Protein AF-A0A3N5NB11-F1 (afdb_monomer)

Sequence (56 aa):
GKYEKAIAAYDNALKIVPADADVLFNKGTTLVKLGKTPEAMKCFETATQMYTSGLG

Solvent-accessible surface area (backbone atoms only — not comparable to full-atom values): 3073 Å² total; per-residue (Å²): 109,75,59,58,55,50,44,55,51,38,55,54,48,36,72,76,44,76,80,45,40,67,52,27,43,55,39,16,57,50,26,45,78,69,69,39,49,74,65,14,49,53,25,45,50,56,34,50,49,55,65,58,64,71,76,113

Nearest PDB structures (foldseek):
  5fzq-assembly1_B  TM=9.162E-01  e=1.733E-02  synthetic construct
  3vty-assembly4_D  TM=9.198E-01  e=1.094E-01  Candidatus Magnetobacterium bavaricum
  5w5i-assembly1_C  TM=8.572E-01  e=3.738E-01  Homo sapiens
  5udj-assembly1_A  TM=8.801E-01  e=5.404E-01  Homo sapiens
  5udl-assembly1_A  TM=8.683E-01  e=1.129E+00  Homo sapiens

Structure (mmCIF, N/CA/C/O backbone):
data_AF-A0A3N5NB11-F1
#
_entry.id   AF-A0A3N5NB11-F1
#
loop_
_atom_site.group_PDB
_atom_site.id
_atom_site.type_symbol
_atom_site.label_atom_id
_atom_site.label_alt_id
_atom_site.label_comp_id
_atom_site.label_asym_id
_atom_site.label_entity_id
_atom_site.label_seq_id
_atom_site.pdbx_PDB_ins_code
_atom_site.Cartn_x
_atom_site.Cartn_y
_atom_site.Cartn_z
_atom_site.occupancy
_atom_site.B_iso_or_equiv
_atom_site.auth_seq_id
_atom_site.auth_comp_id
_atom_site.auth_asym_id
_atom_site.auth_atom_id
_atom_site.pdbx_PDB_model_num
ATOM 1 N N . GLY A 1 1 ? -15.415 -4.292 4.502 1.00 81.69 1 GLY A N 1
ATOM 2 C CA . GLY A 1 1 ? -15.991 -3.000 4.075 1.00 81.69 1 GLY A CA 1
ATOM 3 C C . GLY A 1 1 ? -15.592 -2.640 2.648 1.00 81.69 1 GLY A C 1
ATOM 4 O O . GLY A 1 1 ? -15.066 -3.478 1.919 1.00 81.69 1 GLY A O 1
ATOM 5 N N . LYS A 1 2 ? -15.904 -1.410 2.206 1.00 88.94 2 LYS A N 1
ATOM 6 C CA . LYS A 1 2 ? -15.568 -0.919 0.850 1.00 88.94 2 LYS A CA 1
ATOM 7 C C . LYS A 1 2 ? -14.048 -0.847 0.622 1.00 88.94 2 LYS A C 1
ATOM 9 O O . LYS A 1 2 ? -13.592 -1.116 -0.483 1.00 88.94 2 LYS A O 1
ATOM 14 N N . TYR A 1 3 ? -13.280 -0.545 1.668 1.00 91.44 3 TYR A N 1
ATOM 15 C CA . TYR A 1 3 ? -11.823 -0.423 1.602 1.00 91.44 3 TYR A CA 1
ATOM 16 C C . TYR A 1 3 ? -11.117 -1.767 1.404 1.00 91.44 3 TYR A C 1
ATOM 18 O O . TYR A 1 3 ? -10.170 -1.860 0.636 1.00 91.44 3 TYR A O 1
ATOM 26 N N . GLU A 1 4 ? -11.613 -2.835 2.018 1.00 92.06 4 GLU A N 1
ATOM 27 C CA . GLU A 1 4 ? -11.052 -4.180 1.881 1.00 92.06 4 GLU A CA 1
ATOM 28 C C . GLU A 1 4 ? -11.302 -4.747 0.479 1.00 92.06 4 GLU A C 1
ATOM 30 O O . GLU A 1 4 ? -10.431 -5.409 -0.078 1.00 92.06 4 GLU A O 1
ATOM 35 N N . LYS A 1 5 ? -12.445 -4.415 -0.143 1.00 95.44 5 LYS A N 1
ATOM 36 C CA . LYS A 1 5 ? -12.691 -4.723 -1.563 1.00 95.44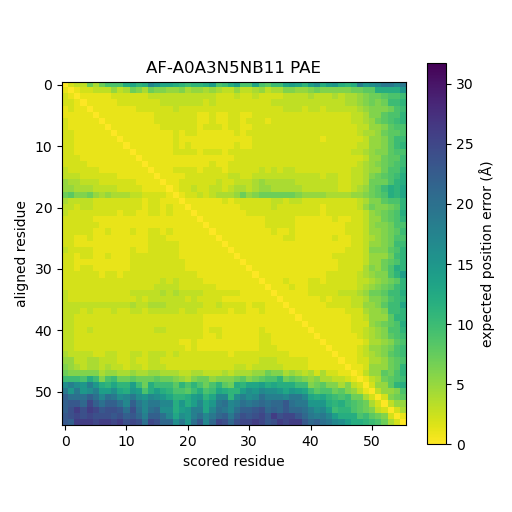 5 LYS A CA 1
ATOM 37 C C . LYS A 1 5 ? -11.737 -3.960 -2.487 1.00 95.44 5 LYS A C 1
ATOM 39 O O . LYS A 1 5 ? -11.251 -4.541 -3.451 1.00 95.44 5 LYS A O 1
ATOM 44 N N . ALA A 1 6 ? -11.457 -2.688 -2.190 1.00 96.06 6 ALA A N 1
ATOM 45 C CA . ALA A 1 6 ? -10.495 -1.894 -2.954 1.00 96.06 6 ALA A CA 1
ATOM 46 C C . ALA A 1 6 ? -9.076 -2.473 -2.846 1.00 96.06 6 ALA A C 1
ATOM 48 O O . ALA A 1 6 ? -8.417 -2.652 -3.863 1.00 96.06 6 ALA A O 1
ATOM 49 N N . ILE A 1 7 ? -8.643 -2.860 -1.641 1.00 96.69 7 ILE A N 1
ATOM 50 C CA . ILE A 1 7 ? -7.345 -3.520 -1.431 1.00 96.69 7 ILE A CA 1
ATOM 51 C C . ILE A 1 7 ? -7.243 -4.806 -2.255 1.00 96.69 7 ILE A C 1
ATOM 53 O O . ILE A 1 7 ? -6.259 -4.979 -2.965 1.00 96.69 7 ILE A O 1
ATOM 57 N N . ALA A 1 8 ? -8.274 -5.657 -2.243 1.00 96.75 8 ALA A N 1
ATOM 58 C CA . ALA A 1 8 ? -8.280 -6.881 -3.043 1.00 96.75 8 ALA A CA 1
ATOM 59 C C . ALA A 1 8 ? -8.214 -6.607 -4.560 1.00 96.75 8 ALA A C 1
ATOM 61 O O . ALA A 1 8 ? -7.581 -7.359 -5.302 1.00 96.75 8 ALA A O 1
ATOM 62 N N . ALA A 1 9 ? -8.848 -5.529 -5.033 1.00 97.56 9 ALA A N 1
ATOM 63 C CA . ALA A 1 9 ? -8.750 -5.109 -6.429 1.00 97.56 9 ALA A CA 1
ATOM 64 C C . ALA A 1 9 ? -7.324 -4.655 -6.782 1.00 97.56 9 ALA A C 1
ATOM 66 O O . ALA A 1 9 ? -6.788 -5.092 -7.799 1.00 97.56 9 ALA A O 1
ATOM 67 N N . TYR A 1 10 ? -6.687 -3.857 -5.919 1.00 97.56 10 TYR A N 1
ATOM 68 C CA . TYR A 1 10 ? -5.291 -3.455 -6.098 1.00 97.56 10 TYR A CA 1
ATOM 69 C C . TYR A 1 10 ? -4.340 -4.652 -6.058 1.00 97.56 10 TYR A C 1
ATOM 71 O O . TYR A 1 10 ? -3.449 -4.740 -6.891 1.00 97.56 10 TYR A O 1
ATOM 79 N N . ASP A 1 11 ? -4.554 -5.618 -5.162 1.00 96.88 11 ASP A N 1
ATOM 80 C CA . ASP A 1 11 ? -3.755 -6.848 -5.114 1.00 96.88 11 ASP A CA 1
ATOM 81 C C . ASP A 1 11 ? -3.839 -7.644 -6.416 1.00 96.88 11 ASP A C 1
ATOM 83 O O . ASP A 1 11 ? -2.842 -8.198 -6.869 1.00 96.88 11 ASP A O 1
ATOM 87 N N . ASN A 1 12 ? -5.015 -7.699 -7.044 1.00 97.25 12 ASN A N 1
ATOM 88 C CA . ASN A 1 12 ? -5.157 -8.352 -8.341 1.00 97.25 12 ASN A CA 1
ATOM 89 C C . ASN A 1 12 ? -4.497 -7.554 -9.469 1.00 97.25 12 ASN A C 1
ATOM 91 O O . ASN A 1 12 ? -3.860 -8.160 -10.324 1.00 97.25 12 ASN A O 1
ATOM 95 N N . ALA A 1 13 ? -4.587 -6.222 -9.452 1.00 96.75 13 ALA A N 1
ATOM 96 C CA . ALA A 1 13 ? -3.872 -5.380 -10.410 1.00 96.75 13 ALA A CA 1
ATOM 97 C C . ALA A 1 13 ? -2.347 -5.559 -10.287 1.00 96.75 13 ALA A C 1
ATOM 99 O O . ALA A 1 13 ? -1.672 -5.768 -11.292 1.00 96.75 13 ALA A O 1
ATOM 100 N N . LEU A 1 14 ? -1.819 -5.617 -9.060 1.00 95.38 14 LEU A N 1
ATOM 101 C CA . LEU A 1 14 ? -0.395 -5.846 -8.789 1.00 95.38 14 LEU A CA 1
ATOM 102 C C . LEU A 1 14 ? 0.075 -7.267 -9.137 1.00 95.38 14 LEU A C 1
ATOM 104 O O . LEU A 1 14 ? 1.265 -7.492 -9.305 1.00 95.38 14 LEU A O 1
ATOM 108 N N . LYS A 1 15 ? -0.817 -8.249 -9.301 1.00 95.94 15 LYS A N 1
ATOM 109 C CA 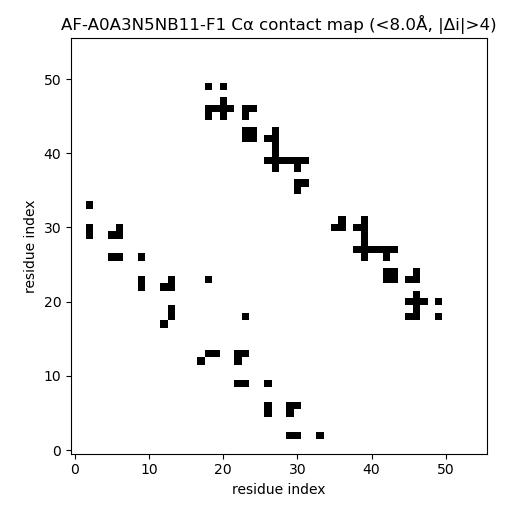. LYS A 1 15 ? -0.419 -9.547 -9.883 1.00 95.94 15 LYS A CA 1
ATOM 110 C C . LYS A 1 15 ? -0.139 -9.450 -11.382 1.00 95.94 15 LYS A C 1
ATOM 112 O O . LYS A 1 15 ? 0.614 -10.265 -11.900 1.00 95.94 15 LYS A O 1
ATOM 117 N N . ILE A 1 16 ? -0.770 -8.496 -12.069 1.00 95.81 16 ILE A N 1
ATOM 118 C CA . ILE A 1 16 ? -0.619 -8.277 -13.513 1.00 95.81 16 ILE A CA 1
ATOM 119 C C . ILE A 1 16 ? 0.554 -7.326 -13.767 1.00 95.81 16 ILE A C 1
ATOM 121 O O . ILE A 1 16 ? 1.406 -7.611 -14.603 1.00 95.81 16 ILE A 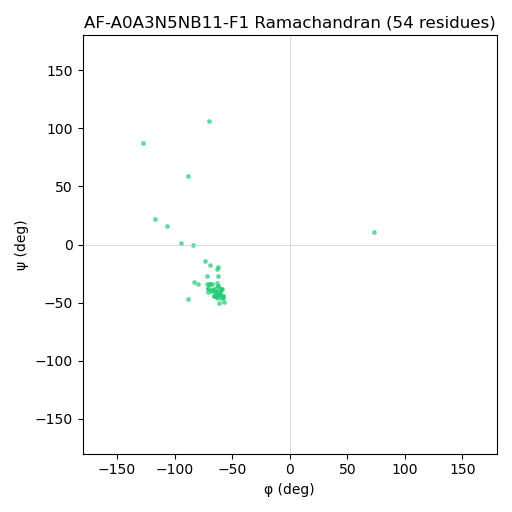O 1
ATOM 125 N N . VAL A 1 17 ? 0.616 -6.224 -13.014 1.00 92.06 17 VAL A N 1
ATOM 126 C CA . VAL A 1 17 ? 1.687 -5.222 -13.081 1.00 92.06 17 VAL A CA 1
ATOM 127 C C . VAL A 1 17 ? 2.239 -4.993 -11.665 1.00 92.06 17 VAL A C 1
ATOM 129 O O . VAL A 1 17 ? 1.767 -4.107 -10.953 1.00 92.06 17 VAL A O 1
ATOM 132 N N . PRO A 1 18 ? 3.234 -5.787 -11.223 1.00 87.31 18 PRO A N 1
ATOM 133 C CA . PRO A 1 18 ? 3.730 -5.767 -9.837 1.00 87.31 18 PRO A CA 1
ATOM 134 C C . PRO A 1 18 ? 4.341 -4.453 -9.359 1.00 87.31 18 PRO A C 1
ATOM 136 O O . P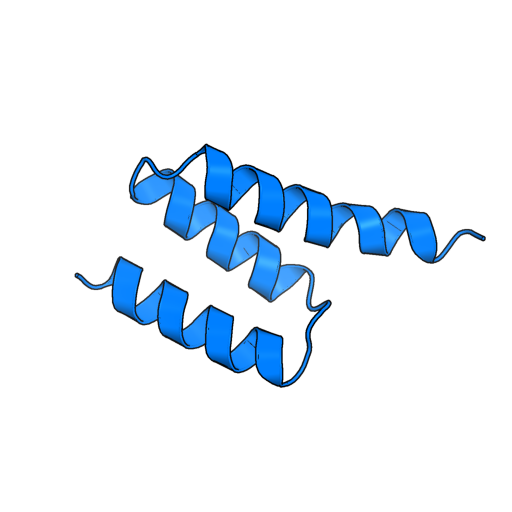RO A 1 18 ? 4.448 -4.231 -8.156 1.00 87.31 18 PRO A O 1
ATOM 139 N N . ALA A 1 19 ? 4.735 -3.595 -10.294 1.00 86.81 19 ALA A N 1
ATOM 140 C CA . ALA A 1 19 ? 5.460 -2.357 -10.045 1.00 86.81 19 ALA A CA 1
ATOM 141 C C . ALA A 1 19 ? 4.668 -1.107 -10.469 1.00 86.81 19 ALA A C 1
ATOM 143 O O . ALA A 1 19 ? 5.255 -0.060 -10.727 1.00 86.81 19 ALA A O 1
ATOM 144 N N . ASP A 1 20 ? 3.341 -1.207 -10.572 1.00 93.38 20 ASP A N 1
ATOM 145 C CA . ASP A 1 20 ? 2.500 -0.053 -10.889 1.00 93.38 20 ASP A CA 1
ATOM 146 C C . ASP A 1 20 ? 2.466 0.925 -9.699 1.00 93.38 20 ASP A C 1
ATOM 148 O O . ASP A 1 20 ? 1.847 0.664 -8.659 1.00 93.38 20 ASP A O 1
ATOM 152 N N . ALA A 1 21 ? 3.172 2.049 -9.848 1.00 92.38 21 ALA A N 1
ATOM 153 C CA . ALA A 1 21 ? 3.331 3.056 -8.806 1.00 92.38 21 ALA A CA 1
ATOM 154 C C . ALA A 1 21 ? 1.995 3.697 -8.394 1.00 92.38 21 ALA A C 1
ATOM 156 O O . ALA A 1 21 ? 1.793 3.959 -7.206 1.00 92.38 21 ALA A O 1
ATOM 157 N N . ASP A 1 22 ? 1.066 3.891 -9.333 1.00 94.06 22 ASP A N 1
ATOM 158 C CA . ASP A 1 22 ? -0.243 4.486 -9.054 1.00 94.06 22 ASP A CA 1
ATOM 159 C C . ASP A 1 22 ? -1.118 3.513 -8.259 1.00 94.06 22 ASP A C 1
ATOM 161 O O . ASP A 1 22 ? -1.792 3.896 -7.295 1.00 94.06 22 ASP A O 1
ATOM 165 N N . VAL A 1 23 ? -1.083 2.226 -8.610 1.00 96.62 23 VAL A N 1
ATOM 166 C CA . VAL A 1 23 ? -1.807 1.180 -7.875 1.00 96.62 23 VAL A CA 1
ATOM 167 C C . VAL A 1 23 ? -1.244 1.015 -6.461 1.00 96.62 23 VAL A C 1
ATOM 169 O O . VAL A 1 23 ? -2.015 0.948 -5.498 1.00 96.62 23 VAL A O 1
ATOM 172 N N . LEU A 1 24 ? 0.083 0.995 -6.307 1.00 96.12 24 LEU A N 1
ATOM 173 C CA . LEU A 1 24 ? 0.745 0.940 -5.001 1.00 96.12 24 LEU A CA 1
ATOM 174 C C . LEU A 1 24 ? 0.406 2.166 -4.143 1.00 96.12 24 LEU A C 1
ATOM 176 O O . LEU A 1 24 ? 0.067 2.013 -2.965 1.00 96.12 24 LEU A O 1
ATOM 180 N N . PHE A 1 25 ? 0.417 3.365 -4.729 1.00 95.50 25 PHE A N 1
ATOM 181 C CA . PHE A 1 25 ? 0.051 4.600 -4.038 1.00 95.50 25 PHE A CA 1
ATOM 182 C C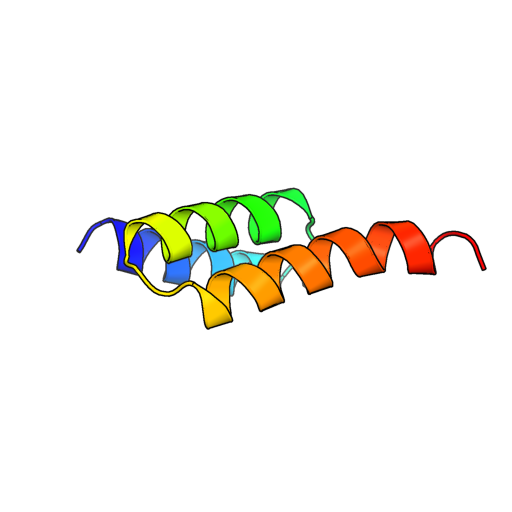 . PHE A 1 25 ? -1.404 4.565 -3.548 1.00 95.50 25 PHE A C 1
ATOM 184 O O . PHE A 1 25 ? -1.673 4.759 -2.359 1.00 95.50 25 PHE A O 1
ATOM 191 N N . ASN A 1 26 ? -2.345 4.217 -4.428 1.00 96.62 26 ASN A N 1
ATOM 192 C CA . ASN A 1 26 ? -3.769 4.144 -4.098 1.00 96.62 26 ASN A CA 1
ATOM 193 C C . ASN A 1 26 ? -4.085 3.066 -3.045 1.00 96.62 26 ASN A C 1
ATOM 195 O O . ASN A 1 26 ? -4.920 3.276 -2.149 1.00 96.62 26 ASN A O 1
ATOM 199 N N . LYS A 1 27 ? -3.391 1.921 -3.099 1.00 97.50 27 LYS A N 1
ATOM 200 C CA . LYS A 1 27 ? -3.452 0.885 -2.061 1.00 97.50 27 LYS A CA 1
ATOM 201 C C . LYS A 1 27 ? -2.921 1.406 -0.725 1.00 97.50 27 LYS A C 1
ATOM 203 O O . LYS A 1 27 ? -3.600 1.240 0.290 1.00 97.50 27 LYS A O 1
ATOM 208 N N . GLY A 1 28 ? -1.778 2.092 -0.724 1.00 97.31 28 GLY A N 1
ATOM 209 C CA . GLY A 1 28 ? -1.196 2.722 0.463 1.00 97.31 28 GLY A CA 1
ATOM 210 C C . GLY A 1 28 ? -2.147 3.722 1.123 1.00 97.31 28 GLY A C 1
ATOM 211 O O . GLY A 1 28 ? -2.447 3.602 2.310 1.00 97.31 28 GLY A O 1
ATOM 212 N N . THR A 1 29 ? -2.734 4.648 0.358 1.00 97.25 29 THR A N 1
ATOM 213 C CA . THR A 1 29 ? -3.726 5.607 0.879 1.00 97.25 29 THR A CA 1
ATOM 214 C C . THR A 1 29 ? -4.951 4.908 1.476 1.00 97.25 29 THR A C 1
ATOM 216 O O . THR A 1 29 ? -5.488 5.337 2.500 1.00 97.25 29 THR A O 1
ATOM 219 N N . THR A 1 30 ? -5.402 3.813 0.863 1.00 97.44 30 THR A N 1
ATOM 220 C CA . THR A 1 30 ? -6.537 3.030 1.371 1.00 97.44 30 THR A CA 1
ATOM 221 C C . THR A 1 30 ? -6.205 2.343 2.697 1.00 97.44 30 THR A C 1
ATOM 223 O O . THR A 1 30 ? -7.039 2.317 3.602 1.00 97.44 30 THR A O 1
ATOM 226 N N . LEU A 1 31 ? -4.980 1.834 2.844 1.00 97.62 31 LEU A N 1
ATOM 227 C CA . LEU A 1 31 ? -4.487 1.225 4.080 1.00 97.62 31 LEU A CA 1
ATOM 228 C C . LEU A 1 31 ? -4.354 2.252 5.214 1.00 97.62 31 LEU A C 1
ATOM 230 O O . LEU A 1 31 ? -4.763 1.957 6.337 1.00 97.62 31 LEU A O 1
ATOM 234 N N . VAL A 1 32 ? -3.912 3.481 4.919 1.00 97.12 32 VAL A N 1
ATOM 235 C CA . VAL A 1 32 ? -3.906 4.594 5.892 1.00 97.12 32 VAL A CA 1
ATOM 236 C C . VAL A 1 32 ? -5.313 4.870 6.423 1.00 97.12 32 VAL A C 1
ATOM 238 O O . VAL A 1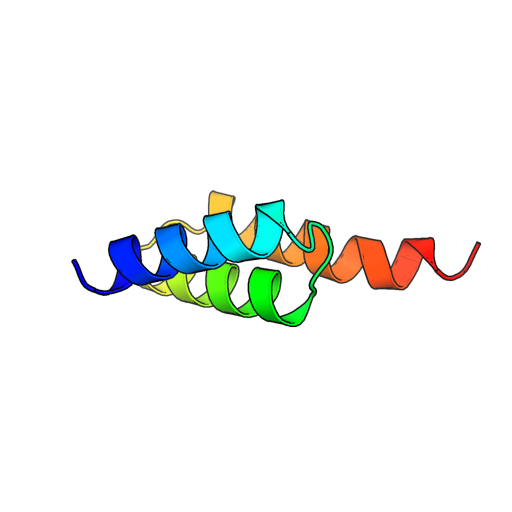 32 ? -5.503 4.981 7.632 1.00 97.12 32 VAL A O 1
ATOM 241 N N . LYS A 1 33 ? -6.327 4.905 5.547 1.00 95.62 33 LYS A N 1
ATOM 242 C CA . LYS A 1 33 ? -7.734 5.108 5.952 1.00 95.62 33 LYS A CA 1
ATOM 243 C C . LYS A 1 33 ? -8.279 3.993 6.852 1.00 95.62 33 LYS A C 1
ATOM 245 O O . LYS A 1 33 ? -9.261 4.212 7.553 1.00 95.62 33 LYS A O 1
ATOM 250 N N . LEU A 1 34 ? -7.656 2.815 6.832 1.00 95.75 34 LEU A N 1
ATOM 251 C CA . LEU A 1 34 ? -7.976 1.683 7.705 1.00 95.75 34 LEU A CA 1
ATOM 252 C C . LEU A 1 34 ? -7.105 1.620 8.973 1.00 95.75 34 LEU A C 1
ATOM 254 O O . LEU A 1 34 ? -7.245 0.673 9.742 1.00 95.75 34 LEU A O 1
ATOM 258 N N . GLY A 1 35 ? -6.192 2.574 9.184 1.00 96.06 35 GLY A N 1
ATOM 259 C CA . GLY A 1 35 ? -5.231 2.549 10.293 1.00 96.06 35 GLY A CA 1
ATOM 260 C C . GLY A 1 35 ? -4.097 1.529 10.122 1.00 96.06 35 GLY A C 1
ATOM 261 O O . GLY A 1 35 ? -3.335 1.293 11.055 1.00 96.06 35 GLY A O 1
ATOM 262 N N . LYS A 1 36 ? -3.959 0.930 8.932 1.00 96.88 36 LYS A N 1
ATOM 263 C CA . LYS A 1 36 ? -2.919 -0.053 8.586 1.00 96.88 36 LYS A CA 1
ATOM 264 C C . LYS A 1 36 ? -1.661 0.637 8.065 1.00 96.88 36 LYS A C 1
ATOM 266 O O . LYS A 1 36 ? -1.252 0.473 6.915 1.00 96.88 36 LYS A O 1
ATOM 271 N N . THR A 1 37 ? -1.092 1.491 8.907 1.00 95.25 37 THR A N 1
ATOM 272 C CA . THR A 1 37 ? 0.053 2.339 8.553 1.00 95.25 37 THR A CA 1
ATOM 273 C C . THR A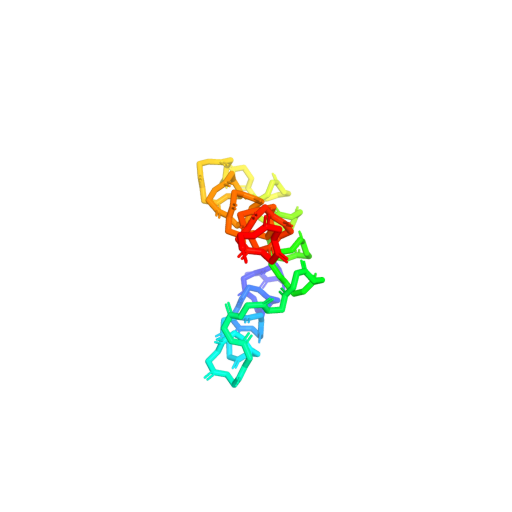 1 37 ? 1.301 1.541 8.144 1.00 95.25 37 THR A C 1
ATOM 275 O O . THR A 1 37 ? 1.908 1.911 7.140 1.00 95.25 37 THR A O 1
ATOM 278 N N . PRO A 1 38 ? 1.689 0.437 8.820 1.00 97.06 38 PRO A N 1
ATOM 279 C CA . PRO A 1 38 ? 2.862 -0.346 8.414 1.00 97.06 38 PRO A CA 1
ATOM 280 C C . PRO A 1 38 ? 2.746 -0.931 7.000 1.00 97.06 38 PRO A C 1
ATOM 282 O O . PRO A 1 38 ? 3.700 -0.907 6.226 1.00 97.06 38 PRO A O 1
ATOM 285 N N . GLU A 1 39 ? 1.572 -1.437 6.627 1.00 96.19 39 GLU A N 1
ATOM 286 C CA . GLU A 1 39 ? 1.322 -1.983 5.293 1.00 96.19 39 GLU A CA 1
ATOM 287 C C . GLU A 1 39 ? 1.260 -0.886 4.227 1.00 96.19 39 GLU A C 1
ATOM 289 O O . GLU A 1 39 ? 1.696 -1.105 3.095 1.00 96.19 39 GLU A O 1
ATOM 294 N N . ALA A 1 40 ? 0.755 0.300 4.582 1.00 97.06 40 ALA A N 1
ATOM 295 C CA . ALA A 1 40 ? 0.771 1.456 3.694 1.00 97.06 40 ALA A CA 1
ATOM 296 C C . ALA A 1 40 ? 2.203 1.897 3.363 1.00 97.06 40 ALA A C 1
ATOM 298 O O . ALA A 1 40 ? 2.512 2.116 2.193 1.00 97.06 40 ALA A O 1
ATOM 299 N N . MET A 1 41 ? 3.082 1.957 4.370 1.00 95.69 41 MET A N 1
ATOM 300 C CA . MET A 1 41 ? 4.491 2.325 4.187 1.00 95.69 41 MET A CA 1
ATOM 301 C C . MET A 1 41 ? 5.198 1.400 3.202 1.00 95.69 41 MET A C 1
ATOM 303 O O . MET A 1 41 ? 5.822 1.890 2.269 1.00 95.69 41 MET A O 1
ATOM 307 N N . LYS A 1 42 ? 4.994 0.082 3.309 1.00 94.31 42 LYS A N 1
ATOM 308 C CA . LYS A 1 42 ? 5.550 -0.877 2.338 1.00 94.31 42 LYS A CA 1
ATOM 309 C C . LYS A 1 42 ? 5.082 -0.608 0.907 1.00 94.31 42 LYS A C 1
ATOM 311 O O . LYS A 1 42 ? 5.859 -0.764 -0.032 1.00 94.31 42 LYS A O 1
ATOM 316 N N . CYS A 1 43 ? 3.820 -0.210 0.726 1.00 94.75 43 CYS A N 1
ATOM 317 C CA . CYS A 1 43 ? 3.304 0.132 -0.601 1.00 94.75 43 CYS A CA 1
ATOM 318 C C . CYS A 1 43 ? 4.011 1.375 -1.157 1.00 94.75 43 CYS A C 1
ATOM 320 O O . CYS A 1 43 ? 4.417 1.373 -2.316 1.00 94.75 43 CYS A O 1
ATOM 322 N N . PHE A 1 44 ? 4.209 2.406 -0.331 1.00 93.50 44 PHE A N 1
ATOM 323 C CA . PHE A 1 44 ? 4.909 3.623 -0.743 1.00 93.50 44 PHE A CA 1
ATOM 324 C C . PHE A 1 44 ? 6.401 3.393 -0.993 1.00 93.50 44 PHE A C 1
ATOM 326 O O . PHE A 1 44 ? 6.922 3.901 -1.977 1.00 93.50 44 PHE A O 1
ATOM 333 N N . GLU A 1 45 ? 7.072 2.595 -0.163 1.00 92.25 45 GLU A N 1
ATOM 334 C CA . GLU A 1 45 ? 8.465 2.183 -0.370 1.00 92.25 45 GLU A CA 1
ATOM 335 C C . GLU A 1 45 ? 8.627 1.433 -1.691 1.00 92.25 45 GLU A C 1
ATOM 337 O O . GLU A 1 45 ? 9.497 1.767 -2.486 1.00 92.25 45 GLU A O 1
ATOM 342 N N . THR A 1 46 ? 7.739 0.478 -1.979 1.00 89.81 46 THR A N 1
ATOM 343 C CA . THR A 1 46 ? 7.771 -0.253 -3.255 1.00 89.81 46 THR A CA 1
ATOM 344 C C . THR A 1 46 ? 7.546 0.698 -4.436 1.00 89.81 46 THR A C 1
ATOM 346 O O . THR A 1 46 ? 8.232 0.593 -5.450 1.00 89.81 46 THR A O 1
ATOM 349 N N . ALA A 1 47 ? 6.626 1.661 -4.300 1.00 88.75 47 ALA A N 1
ATOM 350 C CA . ALA A 1 47 ? 6.347 2.644 -5.344 1.00 88.75 47 ALA A CA 1
ATOM 351 C C . ALA A 1 47 ? 7.541 3.578 -5.606 1.00 88.75 47 ALA A C 1
ATOM 353 O O . ALA A 1 47 ? 7.829 3.890 -6.758 1.00 88.75 47 ALA A O 1
ATOM 354 N N . THR A 1 48 ? 8.255 4.018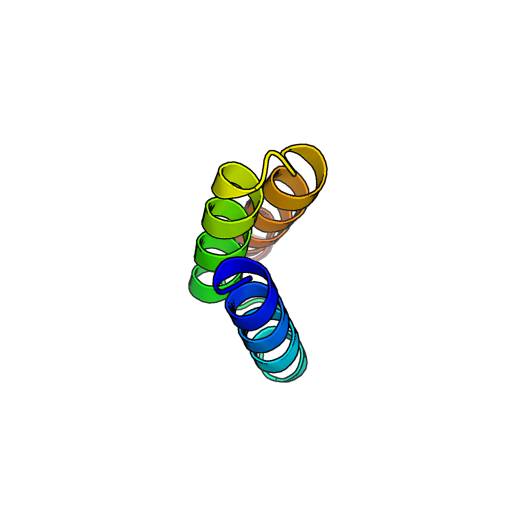 -4.563 1.00 84.12 48 THR A N 1
ATOM 355 C CA . THR A 1 48 ? 9.408 4.925 -4.696 1.00 84.12 48 THR A CA 1
ATOM 356 C C . THR A 1 48 ? 10.682 4.206 -5.117 1.00 84.12 48 THR A C 1
ATOM 358 O O . THR A 1 48 ? 11.452 4.760 -5.895 1.00 84.12 48 THR A O 1
ATOM 361 N N . GLN A 1 49 ? 10.888 2.961 -4.684 1.00 81.31 49 GLN A N 1
ATOM 362 C CA . GLN A 1 49 ? 12.056 2.161 -5.053 1.00 81.31 49 GLN A CA 1
ATOM 363 C C . GLN A 1 49 ? 12.117 1.891 -6.564 1.00 81.31 49 GLN A C 1
ATOM 365 O O . GLN A 1 49 ? 13.204 1.795 -7.126 1.00 81.31 49 GLN A O 1
ATOM 370 N N . MET A 1 50 ? 10.971 1.870 -7.253 1.00 67.38 50 MET A N 1
ATOM 371 C CA . MET A 1 50 ? 10.924 1.810 -8.719 1.00 67.38 50 MET A CA 1
ATOM 372 C C . MET A 1 50 ? 11.453 3.075 -9.400 1.00 67.38 50 MET A C 1
ATOM 374 O O . MET A 1 50 ? 12.112 2.971 -10.432 1.00 67.38 50 MET A O 1
ATOM 378 N N . TYR A 1 51 ? 11.251 4.255 -8.809 1.00 59.19 51 TYR A N 1
ATOM 379 C CA . TYR A 1 51 ? 11.835 5.490 -9.337 1.00 59.19 51 TYR A CA 1
ATOM 380 C C . TYR A 1 51 ? 13.359 5.523 -9.166 1.00 59.19 51 TYR A C 1
ATOM 382 O O . TYR A 1 51 ? 14.058 6.043 -10.032 1.00 59.19 51 TYR A O 1
ATOM 390 N N . THR A 1 52 ? 13.892 4.943 -8.087 1.00 59.50 52 THR A N 1
ATOM 391 C CA . THR A 1 52 ? 15.341 4.915 -7.824 1.00 59.50 52 THR A CA 1
ATOM 392 C C . THR A 1 52 ? 16.073 3.788 -8.555 1.00 59.50 52 THR A C 1
ATOM 394 O O . THR A 1 52 ? 17.216 3.981 -8.958 1.00 59.50 52 THR A O 1
ATOM 397 N N . SER A 1 53 ? 15.443 2.630 -8.779 1.00 57.06 53 SER A N 1
ATOM 398 C CA . SER A 1 53 ? 16.049 1.513 -9.525 1.00 57.06 53 SER A CA 1
ATOM 399 C C . SER A 1 53 ? 16.134 1.741 -11.042 1.00 57.06 53 SER A C 1
ATOM 401 O O . SER A 1 53 ? 16.863 1.015 -11.707 1.00 57.06 53 SER A O 1
ATOM 403 N N . GLY A 1 54 ? 15.436 2.741 -11.592 1.00 53.81 54 GLY A N 1
ATOM 404 C CA . GLY A 1 54 ? 15.552 3.151 -13.000 1.00 53.81 54 GLY A CA 1
ATOM 405 C C . GLY A 1 54 ? 16.704 4.123 -13.303 1.00 53.81 54 GLY A C 1
ATOM 406 O O . GLY A 1 54 ? 16.859 4.524 -14.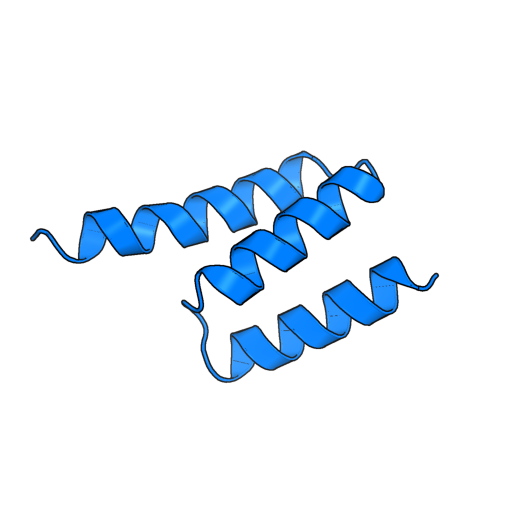452 1.00 53.81 54 GLY A O 1
ATOM 407 N N . LEU A 1 55 ? 17.485 4.523 -12.292 1.00 49.84 55 LEU A N 1
ATOM 408 C CA . LEU A 1 55 ? 18.627 5.446 -12.412 1.00 49.84 55 LEU A CA 1
ATOM 409 C C . LEU A 1 55 ? 19.998 4.748 -12.287 1.00 49.84 55 LEU A C 1
ATOM 411 O O . LEU A 1 55 ? 21.002 5.422 -12.054 1.00 49.84 55 LEU A O 1
ATOM 415 N N . GLY A 1 56 ? 20.039 3.417 -12.410 1.00 44.69 56 GLY A N 1
ATOM 416 C CA . GLY A 1 56 ? 21.269 2.614 -12.425 1.00 44.69 56 GLY A CA 1
ATOM 417 C C . GLY A 1 56 ? 21.760 2.310 -13.831 1.00 44.69 56 GLY A C 1
ATOM 418 O O . GLY A 1 56 ? 20.909 1.931 -14.665 1.00 44.69 56 GLY A O 1
#

Radius of gyration: 11.36 Å; Cα contacts (8 Å, |Δi|>4): 50; chains: 1; bounding box: 37×15×24 Å

Mean predicted aligned error: 4.39 Å

pLDDT: mean 89.34, std 13.41, range [44.69, 97.62]

Secondary structure (DSSP, 8-state):
-HHHHHHHHHHHHHHHSTT-HHHHHHHHHHHHHTT-HHHHHHHHHHHHHHHHHTT-

Foldseek 3Di:
DVLVVLLVVLVVVCVVVVQPLVSLQVNLVSCVVVVNNVSSVVSNCSSVVVVVVVVD